Protein AF-A0A969I5Y5-F1 (afdb_monomer_lite)

Foldseek 3Di:
DDDDDDPDFDDDPQDGPVVCVPDDDDVPDDDDDDDPPPASPPVVQVVCCVPVVDPDDDDDPPPPPDDPDDDDDDDDPDDDDDDDDDDDDD

pLDDT: mean 73.27, std 24.35, range [31.05, 96.25]

Sequence (90 aa):
MPEPAKRAVYRTWMADSRRWDGYHPRSGDVIVATYPKCGTTWMQRIVDLLIFQTSEPRQRRSWHLGSIGGSHRLSRPCLPLSSGRLIGDP

Secondary structure (DSSP, 8-state):
----------BSSS-BGGGGTT--PPTT-------TTSSHHHHHHHHHHHHH---S--------S--SS--------PPPP---------

Structure (mmCIF, N/CA/C/O backbone):
data_AF-A0A969I5Y5-F1
#
_entry.id   AF-A0A969I5Y5-F1
#
loop_
_atom_site.group_PDB
_atom_site.id
_atom_site.type_symbol
_atom_site.label_atom_id
_atom_site.label_alt_id
_atom_site.label_comp_id
_atom_site.label_asym_id
_atom_site.label_entity_id
_atom_site.label_seq_id
_atom_site.pdbx_PDB_ins_code
_atom_site.Cartn_x
_atom_site.Cartn_y
_atom_site.Cartn_z
_atom_site.occupancy
_atom_site.B_iso_or_equiv
_atom_site.auth_seq_id
_atom_site.auth_comp_id
_atom_site.auth_asym_id
_atom_site.auth_atom_id
_atom_site.pdbx_PDB_model_num
ATOM 1 N N . MET A 1 1 ? -14.498 0.948 -21.561 1.00 55.50 1 MET A N 1
ATOM 2 C CA . MET A 1 1 ? -13.154 1.310 -21.062 1.00 55.50 1 MET A CA 1
ATOM 3 C C . MET A 1 1 ? -12.202 0.198 -21.464 1.00 55.50 1 MET A C 1
ATOM 5 O O . MET A 1 1 ? -12.556 -0.945 -21.201 1.00 55.50 1 MET A O 1
ATOM 9 N N . PRO A 1 2 ? -11.083 0.474 -22.153 1.00 77.56 2 PRO A N 1
ATOM 10 C CA . PRO A 1 2 ? -10.100 -0.563 -22.453 1.00 77.56 2 PRO A CA 1
ATOM 11 C C . PRO A 1 2 ? -9.480 -1.093 -21.155 1.00 77.56 2 PRO A C 1
ATOM 13 O O . PRO A 1 2 ? -9.287 -0.334 -20.203 1.00 77.56 2 PRO A O 1
ATOM 16 N N . GLU A 1 3 ? -9.184 -2.390 -21.119 1.00 77.50 3 GLU A N 1
ATOM 17 C CA . GLU A 1 3 ? -8.498 -3.010 -19.987 1.00 77.50 3 GLU A CA 1
ATOM 18 C C . GLU A 1 3 ? -7.079 -2.421 -19.846 1.00 77.50 3 GLU A C 1
ATOM 20 O O . GLU A 1 3 ? -6.392 -2.213 -20.855 1.00 77.50 3 GLU A O 1
ATOM 25 N N . PRO A 1 4 ? -6.614 -2.111 -18.623 1.00 78.62 4 PRO A N 1
ATOM 26 C CA . PRO A 1 4 ? -5.246 -1.661 -18.415 1.00 78.62 4 PRO A CA 1
ATOM 27 C C . PRO A 1 4 ? -4.245 -2.770 -18.775 1.00 78.62 4 PRO A C 1
ATOM 29 O O . PRO A 1 4 ? -4.017 -3.699 -18.009 1.00 78.62 4 PRO A O 1
ATOM 32 N N . ALA A 1 5 ? -3.598 -2.640 -19.933 1.00 83.25 5 ALA A N 1
ATOM 33 C CA . ALA A 1 5 ? -2.533 -3.542 -20.361 1.00 83.25 5 ALA A CA 1
ATOM 34 C C . ALA A 1 5 ? -1.157 -3.108 -19.821 1.00 83.25 5 ALA A C 1
ATOM 36 O O . ALA A 1 5 ? -0.829 -1.916 -19.770 1.00 83.25 5 ALA A O 1
ATOM 37 N N . LYS A 1 6 ? -0.310 -4.082 -19.467 1.00 87.69 6 LYS A N 1
ATOM 38 C CA . LYS A 1 6 ? 1.094 -3.854 -19.087 1.00 87.69 6 LYS A CA 1
ATOM 39 C C . LYS A 1 6 ? 1.860 -3.247 -20.270 1.00 87.69 6 LYS A C 1
ATOM 41 O O . LYS A 1 6 ? 2.064 -3.909 -21.280 1.00 87.69 6 LYS A O 1
ATOM 46 N N . ARG A 1 7 ? 2.305 -1.990 -20.139 1.00 89.25 7 ARG A N 1
ATOM 47 C CA . ARG A 1 7 ? 2.984 -1.247 -21.225 1.00 89.25 7 ARG A CA 1
ATOM 48 C C . ARG A 1 7 ? 4.501 -1.443 -21.283 1.00 89.25 7 ARG A C 1
ATOM 50 O O . ARG A 1 7 ? 5.094 -1.224 -22.330 1.00 89.25 7 ARG A O 1
ATOM 57 N N . ALA A 1 8 ? 5.133 -1.816 -20.170 1.00 92.06 8 ALA A N 1
ATOM 58 C CA . ALA A 1 8 ? 6.582 -1.993 -20.081 1.00 92.06 8 ALA A CA 1
ATOM 59 C C . ALA A 1 8 ? 6.964 -2.958 -18.950 1.00 92.06 8 ALA A C 1
ATOM 61 O O . ALA A 1 8 ? 6.208 -3.155 -17.994 1.00 92.06 8 ALA A O 1
ATOM 62 N N . VAL A 1 9 ? 8.169 -3.527 -19.047 1.00 94.88 9 VAL A N 1
ATOM 63 C CA . VAL A 1 9 ? 8.793 -4.307 -17.973 1.00 94.88 9 VAL A CA 1
ATOM 64 C C . VAL A 1 9 ? 9.850 -3.448 -17.285 1.00 94.88 9 VAL A C 1
ATOM 66 O O . VAL A 1 9 ? 10.895 -3.151 -17.855 1.00 94.88 9 VAL A O 1
ATOM 69 N N . TYR A 1 10 ? 9.596 -3.082 -16.032 1.00 92.94 10 TYR A N 1
ATOM 70 C CA . TYR A 1 10 ? 10.586 -2.457 -15.157 1.00 92.94 10 TYR A CA 1
ATOM 71 C C . TYR A 1 10 ? 11.392 -3.530 -14.434 1.00 92.94 10 TYR A C 1
ATOM 73 O O . TYR A 1 10 ? 10.801 -4.408 -13.799 1.00 92.94 10 TYR A O 1
ATOM 81 N N . ARG A 1 11 ? 12.723 -3.445 -14.518 1.00 95.31 11 ARG A N 1
ATOM 82 C CA . ARG A 1 11 ? 13.662 -4.317 -13.807 1.00 95.31 11 ARG A CA 1
ATOM 83 C C . ARG A 1 11 ? 14.857 -3.501 -13.326 1.00 95.31 11 ARG A C 1
ATOM 85 O O . ARG A 1 11 ? 15.834 -3.312 -14.041 1.00 95.31 11 ARG A O 1
ATOM 92 N N . THR A 1 12 ? 14.753 -3.011 -12.104 1.00 92.62 12 THR A N 1
ATOM 93 C CA . THR A 1 12 ? 15.800 -2.281 -11.396 1.00 92.62 12 THR A CA 1
ATOM 94 C C . THR A 1 12 ? 16.096 -2.981 -10.077 1.00 92.62 12 THR A C 1
ATOM 96 O O . THR A 1 12 ? 15.398 -3.912 -9.670 1.00 92.62 12 THR A O 1
ATOM 99 N N . TRP A 1 13 ? 17.127 -2.522 -9.376 1.00 91.94 13 TRP A N 1
ATOM 100 C CA . TRP A 1 13 ? 17.420 -3.013 -8.033 1.00 91.94 13 TRP A CA 1
ATOM 101 C C . TRP A 1 13 ? 16.305 -2.676 -7.021 1.00 91.94 13 TRP A C 1
ATOM 103 O O . TRP A 1 13 ? 16.160 -3.380 -6.027 1.00 91.94 13 TRP A O 1
ATOM 113 N N . MET A 1 14 ? 15.488 -1.647 -7.289 1.00 89.62 14 MET A N 1
ATOM 114 C CA . MET A 1 14 ? 14.365 -1.232 -6.433 1.00 89.62 14 MET A CA 1
ATOM 115 C C . MET A 1 14 ? 13.028 -1.874 -6.821 1.00 89.62 14 MET A C 1
ATOM 117 O O . MET A 1 14 ? 12.184 -2.084 -5.953 1.00 89.62 14 MET A O 1
ATOM 121 N N . ALA A 1 15 ? 12.803 -2.163 -8.107 1.00 90.44 15 ALA A N 1
ATOM 122 C CA . ALA A 1 15 ? 11.507 -2.613 -8.610 1.00 90.44 15 ALA A CA 1
ATOM 123 C C . ALA A 1 15 ? 11.652 -3.660 -9.723 1.00 90.44 15 ALA A C 1
ATOM 125 O O . ALA A 1 15 ? 12.380 -3.458 -10.691 1.00 90.44 15 ALA A O 1
ATOM 126 N N . ASP A 1 16 ? 10.896 -4.756 -9.622 1.00 92.94 16 ASP A N 1
ATOM 127 C CA . ASP A 1 16 ? 10.749 -5.742 -10.698 1.00 92.94 16 ASP A CA 1
ATOM 128 C C . ASP A 1 16 ? 9.263 -5.980 -10.957 1.00 92.94 16 ASP A C 1
ATOM 130 O O . ASP A 1 16 ? 8.565 -6.597 -10.148 1.00 92.94 16 ASP A O 1
ATOM 134 N N . SER A 1 17 ? 8.785 -5.467 -12.086 1.00 92.75 17 SER A N 1
ATOM 135 C CA . SER A 1 17 ? 7.381 -5.562 -12.494 1.00 92.75 17 SER A CA 1
ATOM 136 C C . SER A 1 17 ? 6.934 -6.990 -12.815 1.00 92.75 17 SER A C 1
ATOM 138 O O . SER A 1 17 ? 5.739 -7.255 -12.788 1.00 92.75 17 SER A O 1
ATOM 140 N N . ARG A 1 18 ? 7.857 -7.929 -13.066 1.00 94.75 18 ARG A N 1
ATOM 141 C CA . ARG A 1 18 ? 7.520 -9.335 -13.359 1.00 94.75 18 ARG A CA 1
ATOM 142 C C . ARG A 1 18 ? 6.949 -10.075 -12.153 1.00 94.75 18 ARG A C 1
ATOM 144 O O . ARG A 1 18 ? 6.284 -11.089 -12.303 1.00 94.75 18 ARG A O 1
ATOM 151 N N . ARG A 1 19 ? 7.158 -9.551 -10.939 1.00 91.31 19 ARG A N 1
ATOM 152 C CA . ARG A 1 19 ? 6.558 -10.110 -9.715 1.00 91.31 19 ARG A CA 1
ATOM 153 C C . ARG A 1 19 ? 5.028 -10.068 -9.726 1.00 91.31 19 ARG A C 1
ATOM 155 O O . ARG A 1 19 ? 4.411 -10.839 -9.003 1.00 91.31 19 ARG A O 1
ATOM 162 N N . TRP A 1 20 ? 4.436 -9.196 -10.541 1.00 91.44 20 TRP A N 1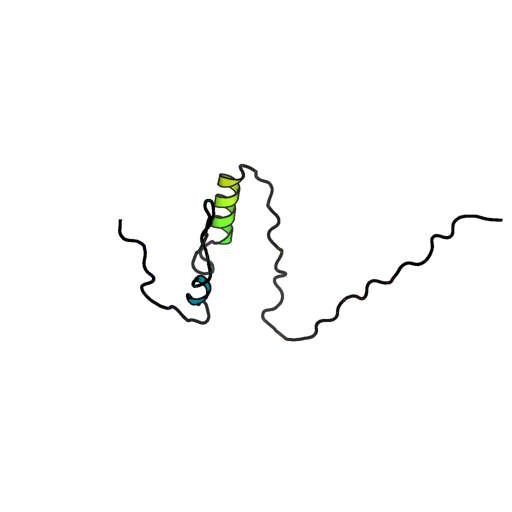
ATOM 163 C CA . TRP A 1 20 ? 2.988 -9.091 -10.704 1.00 91.44 20 TRP A CA 1
ATOM 164 C C . TRP A 1 20 ? 2.407 -10.112 -11.685 1.00 91.44 20 TRP A C 1
ATOM 166 O O . TRP A 1 20 ? 1.198 -10.303 -11.678 1.00 91.44 20 TRP A O 1
ATOM 176 N N . ASP A 1 21 ? 3.230 -10.796 -12.488 1.00 92.31 21 ASP A N 1
ATOM 177 C CA . ASP A 1 21 ? 2.742 -11.658 -13.577 1.00 92.31 21 ASP A CA 1
ATOM 178 C C . ASP A 1 21 ? 1.929 -12.869 -13.063 1.00 92.31 21 ASP A C 1
ATOM 180 O O . ASP A 1 21 ? 1.103 -13.406 -13.791 1.00 92.31 21 ASP A O 1
ATOM 184 N N . GLY A 1 22 ? 2.129 -13.276 -11.802 1.00 91.12 22 GLY A N 1
ATOM 185 C CA . GLY A 1 22 ? 1.352 -14.331 -11.133 1.00 91.12 22 GLY A CA 1
ATOM 186 C C . GLY A 1 22 ? 0.346 -13.826 -10.092 1.00 91.12 22 GLY A C 1
ATOM 187 O O . GLY A 1 22 ? -0.199 -14.626 -9.332 1.00 91.12 22 GLY A O 1
ATOM 188 N N . TYR A 1 23 ? 0.140 -12.511 -9.981 1.00 91.19 23 TYR A N 1
ATOM 189 C CA . TYR A 1 23 ? -0.834 -11.959 -9.045 1.00 91.19 23 TYR A CA 1
ATOM 190 C C . TYR A 1 23 ? -2.237 -12.010 -9.657 1.00 91.19 23 TYR A C 1
ATOM 192 O O . TYR A 1 23 ? -2.479 -11.459 -10.728 1.00 91.19 23 TYR A O 1
ATOM 200 N N . HIS A 1 24 ? -3.171 -12.640 -8.947 1.00 92.19 24 HIS A N 1
ATOM 201 C CA . HIS A 1 24 ? -4.579 -12.711 -9.328 1.00 92.19 24 HIS A CA 1
ATOM 202 C C . HIS A 1 24 ? -5.403 -11.831 -8.377 1.00 92.19 24 HIS A C 1
ATOM 204 O O . HIS A 1 24 ? -5.575 -12.221 -7.217 1.00 92.19 24 HIS A O 1
ATOM 210 N N . PRO A 1 25 ? -5.897 -10.662 -8.831 1.00 91.12 25 PRO A N 1
ATOM 211 C CA . PRO A 1 25 ? -6.680 -9.761 -7.993 1.00 91.12 25 PRO A CA 1
ATOM 212 C C . PRO A 1 25 ? -7.954 -10.433 -7.491 1.00 91.12 25 PRO A C 1
ATOM 214 O O . PRO A 1 25 ? -8.681 -11.062 -8.264 1.00 91.12 25 PRO A O 1
ATOM 217 N N . ARG A 1 26 ? -8.250 -10.273 -6.202 1.00 93.88 26 ARG A N 1
ATOM 218 C CA . ARG A 1 26 ? -9.526 -10.694 -5.618 1.00 93.88 26 ARG A CA 1
ATOM 219 C C . ARG A 1 26 ? -10.431 -9.490 -5.411 1.00 93.88 26 ARG A C 1
ATOM 221 O O . ARG A 1 26 ? -9.971 -8.371 -5.191 1.00 93.88 26 ARG A O 1
ATOM 228 N N . SER A 1 27 ? -11.738 -9.733 -5.443 1.00 94.81 27 SER A N 1
ATOM 229 C CA . SER A 1 27 ? -12.710 -8.716 -5.043 1.00 94.81 27 SER A CA 1
ATOM 230 C C . SER A 1 27 ? -12.446 -8.306 -3.592 1.00 94.81 27 SER A C 1
ATOM 232 O O . SER A 1 27 ? -12.471 -9.153 -2.701 1.00 94.81 27 SER A O 1
ATOM 234 N N . GLY A 1 28 ? -12.195 -7.016 -3.366 1.00 92.69 28 GLY A N 1
ATOM 235 C CA . GLY A 1 28 ? -11.886 -6.457 -2.046 1.00 92.69 28 GLY A CA 1
ATOM 236 C C . GLY A 1 28 ? -10.394 -6.304 -1.729 1.00 92.69 28 GLY A C 1
ATOM 237 O O . GLY A 1 28 ? -10.069 -5.769 -0.670 1.00 92.69 28 GLY A O 1
ATOM 238 N N . ASP A 1 29 ? -9.485 -6.714 -2.621 1.00 93.62 29 ASP A N 1
ATOM 239 C CA . ASP A 1 29 ? -8.056 -6.446 -2.442 1.00 93.62 29 ASP A CA 1
ATOM 240 C C . ASP A 1 29 ? -7.763 -4.942 -2.561 1.00 93.62 29 ASP A C 1
ATOM 242 O O . ASP A 1 29 ? -8.206 -4.269 -3.494 1.00 93.62 29 ASP A O 1
ATOM 246 N N . VAL A 1 30 ? -6.955 -4.420 -1.635 1.00 93.81 30 VAL A N 1
ATOM 247 C CA . VAL A 1 30 ? -6.460 -3.039 -1.672 1.00 93.81 30 VAL A CA 1
ATOM 248 C C . VAL A 1 30 ? -4.941 -3.049 -1.756 1.00 93.81 30 VAL A C 1
ATOM 250 O O . VAL A 1 30 ? -4.252 -3.538 -0.861 1.00 93.81 30 VAL A O 1
ATOM 253 N N . ILE A 1 31 ? -4.410 -2.484 -2.841 1.00 93.62 31 ILE A N 1
ATOM 254 C CA . ILE A 1 31 ? -2.970 -2.397 -3.095 1.00 93.62 31 ILE A CA 1
ATOM 255 C C . ILE A 1 31 ? -2.491 -0.981 -2.783 1.00 93.62 31 ILE A C 1
ATOM 257 O O . ILE A 1 31 ? -2.908 -0.015 -3.418 1.00 93.62 31 ILE A O 1
ATOM 261 N N . VAL A 1 32 ? -1.552 -0.862 -1.844 1.00 93.81 32 VAL A N 1
ATOM 262 C CA . VAL A 1 32 ? -0.835 0.389 -1.560 1.00 93.81 32 VAL A CA 1
ATOM 263 C C . VAL A 1 32 ? 0.573 0.289 -2.141 1.00 93.81 32 VAL A C 1
ATOM 265 O O . VAL A 1 32 ? 1.443 -0.368 -1.569 1.00 93.81 32 VAL A O 1
ATOM 268 N N . ALA A 1 33 ? 0.804 0.955 -3.272 1.00 91.75 33 ALA A N 1
ATOM 269 C CA . ALA A 1 33 ? 2.096 1.000 -3.952 1.00 91.75 33 ALA A CA 1
ATOM 270 C C . ALA A 1 33 ? 2.581 2.452 -4.066 1.00 91.75 33 ALA A C 1
ATOM 272 O O . ALA A 1 33 ? 2.150 3.192 -4.945 1.00 91.75 33 ALA A O 1
ATOM 273 N N . THR A 1 34 ? 3.482 2.869 -3.171 1.00 90.69 34 THR A N 1
ATOM 274 C CA . THR A 1 34 ? 4.164 4.171 -3.264 1.00 90.69 34 THR A CA 1
ATOM 275 C C . THR A 1 34 ? 5.642 3.959 -3.560 1.00 90.69 34 THR A C 1
ATOM 277 O O . THR A 1 34 ? 6.208 2.916 -3.220 1.00 90.69 34 THR A O 1
ATOM 280 N N . TYR A 1 35 ? 6.300 4.969 -4.130 1.00 90.69 35 TYR A N 1
ATOM 281 C CA . TYR A 1 35 ? 7.759 4.967 -4.210 1.00 90.69 35 TYR A CA 1
ATOM 282 C C . TYR A 1 35 ? 8.371 4.842 -2.794 1.00 90.69 35 TYR A C 1
ATOM 284 O O . TYR A 1 35 ? 7.750 5.302 -1.818 1.00 90.69 35 TYR A O 1
ATOM 292 N N . PRO A 1 36 ? 9.544 4.192 -2.633 1.00 88.44 36 PRO A N 1
ATOM 293 C CA . PRO A 1 36 ? 10.179 4.050 -1.331 1.00 88.44 36 PRO A CA 1
ATOM 294 C C . PRO A 1 36 ? 10.331 5.398 -0.624 1.00 88.44 36 PRO A C 1
ATOM 296 O O . PRO A 1 36 ? 10.749 6.380 -1.225 1.00 88.44 36 PRO A O 1
ATOM 299 N N . LYS A 1 37 ? 10.006 5.424 0.675 1.00 89.69 37 LYS A N 1
ATOM 300 C CA . LYS A 1 37 ? 10.076 6.611 1.553 1.00 89.69 37 LYS A CA 1
ATOM 301 C C . LYS A 1 37 ? 9.059 7.725 1.261 1.00 89.69 37 LYS A C 1
ATOM 303 O O . LYS A 1 37 ? 9.060 8.719 1.973 1.00 89.69 37 LYS A O 1
ATOM 308 N N . CYS A 1 38 ? 8.116 7.518 0.345 1.00 93.25 38 CYS A N 1
ATOM 309 C CA . CYS A 1 38 ? 7.024 8.462 0.073 1.00 93.25 38 CYS A CA 1
ATOM 310 C C . CYS A 1 38 ? 5.725 8.151 0.845 1.00 93.25 38 CYS A C 1
ATOM 312 O O . CYS A 1 38 ? 4.651 8.571 0.430 1.00 93.25 38 CYS A O 1
ATOM 314 N N . GLY A 1 39 ? 5.804 7.409 1.958 1.00 90.50 39 GLY A N 1
ATOM 315 C CA . GLY A 1 39 ? 4.671 7.274 2.881 1.00 90.50 39 GLY A CA 1
ATOM 316 C C . GLY A 1 39 ? 3.821 6.000 2.784 1.00 90.50 39 GLY A C 1
ATOM 317 O O . GLY A 1 39 ? 2.671 6.037 3.217 1.00 90.50 39 GLY A O 1
ATOM 318 N N . THR A 1 40 ? 4.357 4.856 2.329 1.00 93.94 40 THR A N 1
ATOM 319 C CA . THR A 1 40 ? 3.648 3.554 2.411 1.00 93.94 40 THR A CA 1
ATOM 320 C C . THR A 1 40 ? 3.086 3.278 3.808 1.00 93.94 40 THR A C 1
ATOM 322 O O . THR A 1 40 ? 1.948 2.843 3.937 1.00 93.94 40 THR A O 1
ATOM 325 N N . THR A 1 41 ? 3.851 3.570 4.865 1.00 93.19 41 THR A N 1
ATOM 326 C CA . THR A 1 41 ? 3.431 3.369 6.262 1.00 93.19 41 THR A CA 1
ATOM 327 C C . THR A 1 41 ? 2.194 4.181 6.629 1.00 93.19 41 THR A C 1
ATOM 329 O O . THR A 1 41 ? 1.279 3.652 7.262 1.00 93.19 41 THR A O 1
ATOM 332 N N . TRP A 1 42 ? 2.178 5.456 6.243 1.00 94.44 42 TRP A N 1
ATOM 333 C CA . TRP A 1 42 ? 1.087 6.368 6.563 1.00 94.44 42 TRP A CA 1
ATOM 334 C C . TRP A 1 42 ? -0.164 6.026 5.751 1.00 94.44 42 TRP A C 1
ATOM 336 O O . TRP A 1 42 ? -1.242 5.897 6.324 1.00 94.44 42 TRP A O 1
ATOM 346 N N . MET A 1 43 ? -0.005 5.739 4.454 1.00 96.25 43 MET A N 1
ATOM 347 C CA . MET A 1 43 ? -1.118 5.327 3.599 1.00 96.25 43 MET A CA 1
ATOM 348 C C . MET A 1 43 ? -1.739 4.002 4.059 1.00 96.25 43 MET A C 1
ATOM 350 O O . MET A 1 43 ? -2.957 3.902 4.160 1.00 96.25 43 MET A O 1
ATOM 354 N N . GLN A 1 44 ? -0.918 3.008 4.420 1.00 94.69 44 GLN A N 1
ATOM 355 C CA . GLN A 1 44 ? -1.406 1.756 5.014 1.00 94.69 44 GLN A CA 1
ATOM 35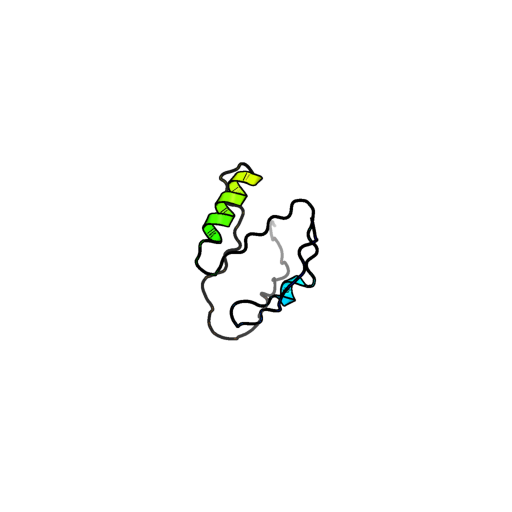6 C C . GLN A 1 44 ? -2.247 2.019 6.264 1.00 94.69 44 GLN A C 1
ATOM 358 O O . GLN A 1 44 ? -3.304 1.421 6.419 1.00 94.69 44 GLN A O 1
ATOM 363 N N . ARG A 1 45 ? -1.815 2.942 7.135 1.00 94.25 45 ARG A N 1
ATOM 364 C CA . ARG A 1 45 ? -2.560 3.263 8.356 1.00 94.25 45 ARG A CA 1
ATOM 365 C C . ARG A 1 45 ? -3.904 3.920 8.052 1.00 94.25 45 ARG A C 1
ATOM 367 O O . ARG A 1 45 ? -4.887 3.548 8.678 1.00 94.25 45 ARG A O 1
ATOM 374 N N . ILE A 1 46 ? -3.961 4.857 7.108 1.00 94.75 46 ILE A N 1
ATOM 375 C CA . ILE A 1 46 ? -5.228 5.483 6.698 1.00 94.75 46 ILE A CA 1
ATOM 376 C C . ILE A 1 46 ? -6.187 4.426 6.146 1.00 94.75 46 ILE A C 1
ATOM 378 O O . ILE A 1 46 ? -7.326 4.341 6.594 1.00 94.75 46 ILE A O 1
ATOM 382 N N . VAL A 1 47 ? -5.716 3.590 5.219 1.00 95.06 47 VAL A N 1
ATOM 383 C CA . VAL A 1 47 ? -6.524 2.524 4.612 1.00 95.06 47 VAL A CA 1
ATOM 384 C C . VAL A 1 47 ? -7.026 1.537 5.670 1.00 95.06 47 VAL A C 1
ATOM 386 O O . VAL A 1 47 ? -8.205 1.193 5.665 1.00 95.06 47 VAL A O 1
ATOM 389 N N . ASP A 1 48 ? -6.171 1.129 6.613 1.00 94.12 48 ASP A N 1
ATOM 390 C CA . ASP A 1 48 ? -6.560 0.246 7.716 1.00 94.12 48 ASP A CA 1
ATOM 391 C C . ASP A 1 48 ? -7.688 0.859 8.567 1.00 94.12 48 ASP A C 1
ATOM 393 O O . ASP A 1 48 ? -8.677 0.186 8.856 1.00 94.12 48 ASP A O 1
ATOM 397 N N . LEU A 1 49 ? -7.577 2.139 8.940 1.00 95.19 49 LEU A N 1
ATOM 398 C CA . LEU A 1 49 ? -8.605 2.822 9.733 1.00 95.19 49 LEU A CA 1
ATOM 399 C C . LEU A 1 49 ? -9.945 2.885 8.986 1.00 95.19 49 LEU A C 1
ATOM 401 O O . LEU A 1 49 ? -10.991 2.632 9.579 1.00 95.19 49 LEU A O 1
ATOM 405 N N . LEU A 1 50 ? -9.914 3.183 7.685 1.00 95.62 50 LEU A N 1
ATOM 406 C CA . LEU A 1 50 ? -11.119 3.326 6.867 1.00 95.62 50 LEU A CA 1
ATOM 407 C C . LEU A 1 50 ? -11.820 1.992 6.597 1.00 95.62 50 LEU A C 1
ATOM 409 O O . LEU A 1 50 ? -13.045 1.947 6.554 1.00 95.62 50 LEU A O 1
ATOM 413 N N . ILE A 1 51 ? -11.075 0.904 6.416 1.00 94.38 51 ILE A N 1
ATOM 414 C CA . ILE A 1 51 ? -11.680 -0.400 6.117 1.00 94.38 51 ILE A CA 1
ATOM 415 C C . ILE A 1 51 ? -12.193 -1.070 7.390 1.00 94.38 51 ILE A C 1
ATOM 417 O O . ILE A 1 51 ? -13.291 -1.618 7.395 1.00 94.38 51 ILE A O 1
ATOM 421 N N . PHE A 1 52 ? -11.405 -1.046 8.467 1.00 92.88 52 PHE A N 1
ATOM 422 C CA . PHE A 1 52 ? -11.703 -1.837 9.664 1.00 92.88 52 PHE A CA 1
ATOM 423 C C . PHE A 1 52 ? -12.409 -1.041 10.762 1.00 92.88 52 PHE A C 1
ATOM 425 O O . PHE A 1 52 ? -12.859 -1.646 11.730 1.00 92.88 52 PHE A O 1
ATOM 432 N N . GLN A 1 53 ? -12.520 0.287 10.622 1.00 95.56 53 GLN A N 1
ATOM 433 C CA . GLN A 1 53 ? -13.239 1.164 11.558 1.00 95.56 53 GLN A CA 1
ATOM 434 C C . GLN A 1 53 ? -12.784 0.984 13.018 1.00 95.56 53 GLN A C 1
ATOM 436 O O . GLN A 1 53 ? -13.561 1.116 13.960 1.00 95.56 53 GLN A O 1
ATOM 441 N N . THR A 1 54 ? -11.501 0.669 13.213 1.00 93.06 54 THR A N 1
ATOM 442 C CA . THR A 1 54 ? -10.886 0.476 14.527 1.00 93.06 54 THR A CA 1
ATOM 443 C C . THR A 1 54 ? -9.515 1.133 14.577 1.00 93.06 54 THR A C 1
ATOM 445 O O . THR A 1 54 ? -8.759 1.101 13.606 1.00 93.06 54 THR A O 1
ATOM 448 N N . SER A 1 55 ? -9.184 1.726 15.723 1.00 89.06 55 SER A N 1
ATOM 449 C CA . SER A 1 55 ? -7.874 2.321 15.985 1.00 89.06 55 SER A CA 1
ATOM 450 C C . SER A 1 55 ? -6.833 1.297 16.439 1.00 89.06 55 SER A C 1
ATOM 452 O O . SER A 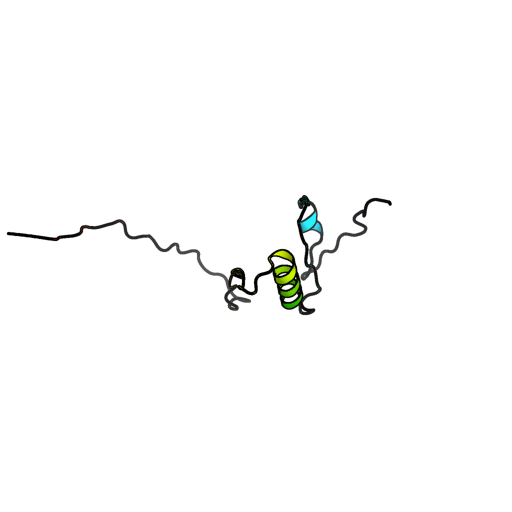1 55 ? -5.647 1.631 16.466 1.00 89.06 55 SER A O 1
ATOM 454 N N . GLU A 1 56 ? -7.218 0.054 16.726 1.00 89.19 56 GLU A N 1
ATOM 455 C CA . GLU A 1 56 ? -6.273 -0.971 17.164 1.00 89.19 56 GLU A CA 1
ATOM 456 C C . GLU A 1 56 ? -5.262 -1.280 16.041 1.00 89.19 56 GLU A C 1
ATOM 458 O O . GLU A 1 56 ? -5.652 -1.549 14.896 1.00 89.19 56 GLU A O 1
ATOM 463 N N . PRO A 1 57 ? -3.943 -1.182 16.291 1.00 79.69 57 PRO A N 1
ATOM 464 C CA . PRO A 1 57 ? -2.950 -1.492 15.278 1.00 79.69 57 PRO A CA 1
ATOM 465 C C . PRO A 1 57 ? -2.947 -2.994 14.993 1.00 79.69 57 PRO A C 1
ATOM 467 O O . PRO A 1 57 ? -2.455 -3.805 15.775 1.00 79.69 57 PRO A O 1
ATOM 470 N N . ARG A 1 58 ? -3.427 -3.376 13.808 1.00 76.62 58 ARG A N 1
ATOM 471 C CA . ARG A 1 58 ? -3.259 -4.743 13.317 1.00 76.62 58 ARG A CA 1
ATOM 472 C C . ARG A 1 58 ? -1.770 -5.053 13.224 1.00 76.62 58 ARG A C 1
ATOM 474 O O . ARG A 1 58 ? -1.022 -4.274 12.633 1.00 76.62 58 ARG A O 1
ATOM 481 N N . GLN A 1 59 ? -1.357 -6.169 13.830 1.00 68.75 59 GLN A N 1
ATOM 482 C CA . GLN A 1 59 ? 0.041 -6.550 14.019 1.00 68.75 59 GLN A CA 1
ATOM 483 C C . GLN A 1 59 ? 0.843 -6.385 12.721 1.00 68.75 59 GLN A C 1
ATOM 485 O O . GLN A 1 59 ? 0.829 -7.227 11.821 1.00 68.75 59 GLN A O 1
ATOM 490 N N . ARG A 1 60 ? 1.561 -5.267 12.619 1.00 62.31 60 ARG A N 1
ATOM 491 C CA . ARG A 1 60 ? 2.541 -5.044 11.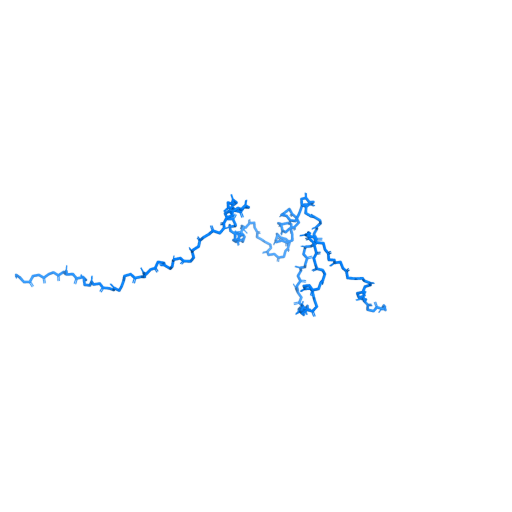567 1.00 62.31 60 ARG A CA 1
ATOM 492 C C . ARG A 1 60 ? 3.675 -5.984 11.921 1.00 62.31 60 ARG A C 1
ATOM 494 O O . ARG A 1 60 ? 4.266 -5.811 12.984 1.00 62.31 60 ARG A O 1
ATOM 501 N N . ARG A 1 61 ? 3.929 -7.014 11.100 1.00 48.00 61 ARG A N 1
ATOM 502 C CA . ARG A 1 61 ? 5.073 -7.906 11.332 1.00 48.00 61 ARG A CA 1
ATOM 503 C C . ARG A 1 61 ? 6.285 -7.016 11.579 1.00 48.00 61 ARG A C 1
ATOM 505 O O . ARG A 1 61 ? 6.673 -6.250 10.696 1.00 48.00 61 ARG A O 1
ATOM 512 N N . SER A 1 62 ? 6.785 -7.057 12.811 1.00 45.69 62 SER A N 1
ATOM 513 C CA . SER A 1 62 ? 7.988 -6.352 13.212 1.00 45.69 62 SER A CA 1
ATOM 514 C C . SER A 1 62 ? 9.114 -6.986 12.418 1.00 45.69 62 SER A C 1
ATOM 516 O O . SER A 1 62 ? 9.633 -8.046 12.762 1.00 45.69 62 SER A O 1
ATOM 518 N N . TRP A 1 63 ? 9.431 -6.381 11.283 1.00 43.50 63 TRP A N 1
ATOM 519 C CA . TRP A 1 63 ? 10.735 -6.560 10.692 1.00 43.50 63 TRP A CA 1
ATOM 520 C C . TRP A 1 63 ? 11.694 -5.914 11.681 1.00 43.50 63 TRP A C 1
ATOM 522 O O . TRP A 1 63 ? 11.734 -4.688 11.785 1.00 43.50 63 TRP A O 1
ATOM 532 N N . HIS A 1 64 ? 12.409 -6.736 12.452 1.00 42.91 64 HIS A N 1
ATOM 533 C CA . HIS A 1 64 ? 13.581 -6.271 13.176 1.00 42.91 64 HIS A CA 1
ATOM 534 C C . HIS A 1 64 ? 14.441 -5.501 12.170 1.00 42.91 64 HIS A C 1
ATOM 536 O O . HIS A 1 64 ? 14.908 -6.067 11.179 1.00 42.91 64 HIS A O 1
ATOM 542 N N . LEU A 1 65 ? 14.571 -4.189 12.374 1.00 42.31 65 LEU A N 1
ATOM 543 C CA . LEU A 1 65 ? 15.432 -3.317 11.586 1.00 42.31 65 LEU A 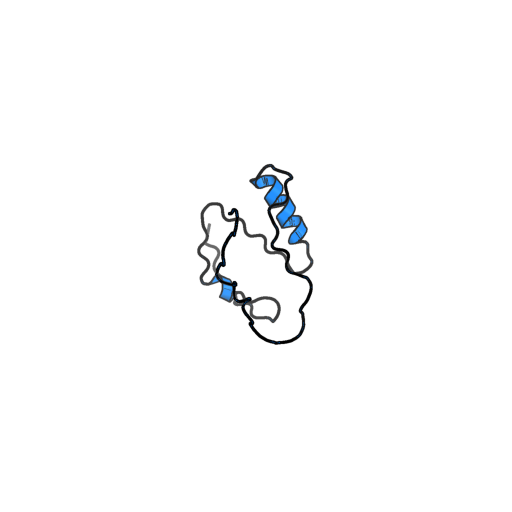CA 1
ATOM 544 C C . LEU A 1 65 ? 16.881 -3.669 11.938 1.00 42.31 65 LEU A C 1
ATOM 546 O O . LEU A 1 65 ? 17.527 -3.008 12.739 1.00 42.31 65 LEU A O 1
ATOM 550 N N . GLY A 1 66 ? 17.348 -4.785 11.398 1.00 43.53 66 GLY A N 1
ATOM 551 C CA . GLY A 1 66 ? 18.633 -5.375 11.713 1.00 43.53 66 GLY A CA 1
ATOM 552 C C . GLY A 1 66 ? 18.923 -6.506 10.745 1.00 43.53 66 GLY A C 1
ATOM 553 O O . GLY A 1 66 ? 18.790 -7.663 11.109 1.00 43.53 66 GLY A O 1
ATOM 554 N N . SER A 1 67 ? 19.237 -6.162 9.494 1.00 38.56 67 SER A N 1
ATOM 555 C CA . SER A 1 67 ? 20.225 -6.853 8.650 1.00 38.56 67 SER A CA 1
ATOM 556 C C . SER A 1 67 ? 20.066 -6.393 7.196 1.00 38.56 67 SER A C 1
ATOM 558 O O . SER A 1 67 ? 19.439 -7.029 6.352 1.00 38.56 67 SER A O 1
ATOM 560 N N . ILE A 1 68 ? 20.667 -5.244 6.899 1.00 46.22 68 ILE A N 1
ATOM 561 C CA . ILE A 1 68 ? 21.358 -5.042 5.624 1.00 46.22 68 ILE A CA 1
ATOM 562 C C . ILE A 1 68 ? 22.798 -5.516 5.846 1.00 46.22 68 ILE A C 1
ATOM 564 O O . ILE A 1 68 ? 23.709 -4.710 5.976 1.00 46.22 68 ILE A O 1
ATOM 568 N N . GLY A 1 69 ? 23.004 -6.822 6.012 1.00 40.94 69 GLY A N 1
ATOM 569 C CA . GLY A 1 69 ? 24.353 -7.352 6.173 1.00 40.94 69 GLY A CA 1
ATOM 570 C C . GLY A 1 69 ? 24.406 -8.769 6.720 1.00 40.94 69 GLY A C 1
ATOM 571 O O . GLY A 1 69 ? 24.098 -8.998 7.885 1.00 40.94 69 GLY A O 1
ATOM 572 N N . GLY A 1 70 ? 24.902 -9.681 5.886 1.00 34.09 70 GLY A N 1
ATOM 573 C CA . GLY A 1 70 ? 25.618 -10.861 6.356 1.00 34.09 70 GLY A CA 1
ATOM 574 C C . GLY A 1 70 ? 24.786 -12.127 6.514 1.00 34.09 70 GLY A C 1
ATOM 575 O O . GLY A 1 70 ? 23.981 -12.272 7.424 1.00 34.09 70 GLY A O 1
ATOM 576 N N . SER A 1 71 ? 25.077 -13.083 5.634 1.00 44.69 71 SER A N 1
ATOM 577 C CA . SER A 1 71 ? 24.934 -14.521 5.864 1.00 44.69 71 SER A CA 1
ATOM 578 C C . SER A 1 71 ? 25.301 -14.903 7.305 1.00 44.69 71 SER A C 1
ATOM 580 O O . SER A 1 71 ? 26.343 -14.476 7.783 1.00 44.69 71 SER A O 1
ATOM 582 N N . HIS A 1 72 ? 24.490 -15.726 7.977 1.00 34.53 72 HIS A N 1
ATOM 583 C CA . HIS A 1 72 ? 24.874 -17.084 8.383 1.00 34.53 72 HIS A CA 1
ATOM 584 C C . HIS A 1 72 ? 23.772 -17.774 9.209 1.00 34.53 72 HIS A C 1
ATOM 586 O O . HIS A 1 72 ? 23.339 -17.295 10.249 1.00 34.53 72 HIS A O 1
ATOM 592 N N . ARG A 1 73 ? 23.455 -18.991 8.749 1.00 33.00 73 ARG A N 1
ATOM 593 C CA . ARG A 1 73 ? 23.064 -20.178 9.524 1.00 33.00 73 ARG A CA 1
ATOM 594 C C . ARG A 1 73 ? 21.661 -20.199 10.150 1.00 33.00 73 ARG A C 1
ATOM 596 O O . ARG A 1 73 ? 21.415 -19.757 11.264 1.00 33.00 73 ARG A O 1
ATOM 603 N N . LEU A 1 74 ? 20.786 -20.917 9.444 1.00 47.78 74 LEU A N 1
ATOM 604 C CA . LEU A 1 74 ? 19.685 -21.685 10.021 1.00 47.78 74 LEU A CA 1
ATOM 605 C C . LEU A 1 74 ? 20.219 -22.568 11.163 1.00 47.78 74 LEU A C 1
ATOM 607 O O . LEU A 1 74 ? 20.918 -23.545 10.904 1.00 47.78 74 LEU A O 1
ATOM 611 N N . SER A 1 75 ? 19.852 -22.257 12.403 1.00 35.81 75 SER A N 1
ATOM 612 C CA . SER A 1 75 ? 19.806 -23.239 13.485 1.00 35.81 75 SER A CA 1
ATOM 613 C C . SER A 1 75 ? 18.445 -23.141 14.155 1.00 35.81 75 SER A C 1
ATOM 615 O O . SER A 1 75 ? 18.106 -22.164 14.816 1.00 35.81 75 SER A O 1
ATOM 617 N N . ARG A 1 76 ? 17.652 -24.181 13.909 1.00 39.47 76 ARG A N 1
ATOM 618 C CA . ARG A 1 76 ? 16.393 -24.494 14.582 1.00 39.47 76 ARG A CA 1
ATOM 619 C C . ARG A 1 76 ? 16.655 -24.558 16.095 1.00 39.47 76 ARG A C 1
ATOM 621 O O . ARG A 1 76 ? 17.591 -25.259 16.479 1.00 39.47 76 ARG A O 1
ATOM 628 N N . PRO A 1 77 ? 15.839 -23.945 16.965 1.00 36.44 77 PRO A N 1
ATOM 629 C CA . PRO A 1 77 ? 15.781 -24.398 18.340 1.00 36.44 77 PRO A CA 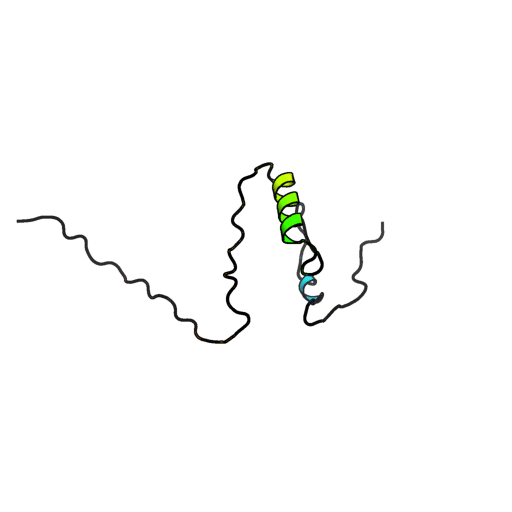1
ATOM 630 C C . PRO A 1 77 ? 15.071 -25.754 18.352 1.00 36.44 77 PRO A C 1
ATOM 632 O O . PRO A 1 77 ? 13.895 -25.874 18.007 1.00 36.44 77 PRO A O 1
ATOM 635 N N . CYS A 1 78 ? 15.842 -26.786 18.685 1.00 33.00 78 CYS A N 1
ATOM 636 C CA . CYS A 1 78 ? 15.346 -28.084 19.111 1.00 33.00 78 CYS A CA 1
ATOM 637 C C . CYS A 1 78 ? 14.390 -27.846 20.290 1.00 33.00 78 CYS A C 1
ATOM 639 O O . CYS A 1 78 ? 14.810 -27.309 21.314 1.00 33.00 78 CYS A O 1
ATOM 641 N N . LEU A 1 79 ? 13.113 -28.193 20.142 1.00 45.62 79 LEU A N 1
ATOM 642 C CA . LEU A 1 79 ? 12.198 -28.280 21.278 1.00 45.62 79 LEU A CA 1
ATOM 643 C C . LEU A 1 79 ? 12.681 -29.439 22.164 1.00 45.62 79 LEU A C 1
ATOM 645 O O . LEU A 1 79 ? 12.794 -30.553 21.644 1.00 45.62 79 LEU A O 1
ATOM 649 N N . PRO A 1 80 ? 12.968 -29.241 23.462 1.00 38.56 80 PRO A N 1
ATOM 650 C CA . PRO A 1 80 ? 13.124 -30.372 24.355 1.00 38.56 80 PRO A CA 1
ATOM 651 C C . PRO A 1 80 ? 11.758 -31.039 24.542 1.00 38.56 80 PRO A C 1
ATOM 653 O O . PRO A 1 80 ? 10.788 -30.428 24.995 1.00 38.56 80 PRO A O 1
ATOM 656 N N . LEU A 1 81 ? 11.713 -32.307 24.136 1.00 40.06 81 LEU A N 1
ATOM 657 C CA . LEU A 1 81 ? 10.688 -33.277 24.495 1.00 40.06 81 LEU A CA 1
ATOM 658 C C . LEU A 1 81 ? 10.510 -33.296 26.026 1.00 40.06 81 LEU A C 1
ATOM 660 O O . LEU A 1 81 ? 11.473 -33.164 26.779 1.00 40.06 81 LEU A O 1
ATOM 664 N N . SER A 1 82 ? 9.264 -33.469 26.456 1.00 37.03 82 SER A N 1
ATOM 665 C CA . SER A 1 82 ? 8.785 -33.542 27.839 1.00 37.03 82 SER A CA 1
ATOM 666 C C . SER A 1 82 ? 9.649 -34.364 28.803 1.00 37.03 82 SER A C 1
ATOM 668 O O . SER A 1 82 ? 10.054 -35.475 28.465 1.00 37.03 82 SER A O 1
ATOM 670 N N . SER A 1 83 ? 9.733 -33.933 30.064 1.00 44.22 83 SER A N 1
ATOM 671 C CA . SER A 1 83 ? 9.801 -34.882 31.179 1.00 44.22 83 SER A CA 1
ATOM 672 C C . SER A 1 83 ? 9.058 -34.356 32.408 1.00 44.22 83 SER A C 1
ATOM 674 O O . SER A 1 83 ? 9.419 -33.333 32.980 1.00 44.22 83 SER A O 1
ATOM 676 N N . GLY A 1 84 ? 7.982 -35.069 32.750 1.00 38.31 84 GLY A N 1
ATOM 677 C CA . GLY A 1 84 ? 7.693 -35.513 34.112 1.00 38.31 84 GLY A CA 1
ATOM 678 C C . GLY A 1 84 ? 7.524 -34.466 35.208 1.00 38.31 84 GLY A C 1
ATOM 679 O O . GLY A 1 84 ? 8.452 -34.166 35.947 1.00 38.31 84 GLY A O 1
ATOM 680 N N . ARG A 1 85 ? 6.271 -34.053 35.412 1.00 39.22 85 ARG A N 1
ATOM 681 C CA . ARG A 1 85 ? 5.718 -33.690 36.723 1.00 39.22 85 ARG A CA 1
ATOM 682 C C . ARG A 1 85 ? 6.016 -34.821 37.723 1.00 39.22 85 ARG A C 1
ATOM 684 O O . ARG A 1 85 ? 5.515 -35.923 37.530 1.00 39.22 85 ARG A O 1
ATOM 691 N N . LEU A 1 86 ? 6.764 -34.540 38.789 1.00 44.12 86 LEU A N 1
ATOM 692 C CA . LEU A 1 86 ? 6.750 -35.348 40.011 1.00 44.12 86 LEU A CA 1
ATOM 693 C C . LEU A 1 86 ? 6.055 -34.535 41.107 1.00 44.12 86 LEU A C 1
ATOM 695 O O . LEU A 1 86 ? 6.563 -33.517 41.567 1.00 44.12 86 LEU A O 1
ATOM 699 N N . ILE A 1 87 ? 4.846 -34.977 41.447 1.00 35.72 87 ILE A N 1
ATOM 700 C CA . ILE A 1 87 ? 4.070 -34.596 42.627 1.00 35.72 87 ILE A CA 1
ATOM 701 C C . ILE A 1 87 ? 3.796 -35.907 43.375 1.00 35.72 87 ILE A C 1
ATOM 703 O O . ILE A 1 87 ? 3.185 -36.791 42.780 1.00 35.72 87 ILE A O 1
ATOM 707 N N . GLY A 1 88 ? 4.206 -35.967 44.648 1.00 34.66 88 GLY A N 1
ATOM 708 C CA . GLY A 1 88 ? 3.578 -36.754 45.721 1.00 34.66 88 GLY A CA 1
ATOM 709 C C . GLY A 1 88 ? 4.022 -38.209 45.933 1.00 34.66 88 GLY A C 1
ATOM 710 O O . GLY A 1 88 ? 3.562 -39.074 45.199 1.00 34.66 88 GLY A O 1
ATOM 711 N N . ASP A 1 89 ? 4.831 -38.405 46.988 1.00 31.05 89 ASP A N 1
ATOM 712 C CA . ASP A 1 89 ? 4.678 -39.317 48.153 1.00 31.05 89 ASP A CA 1
ATOM 713 C C . ASP A 1 89 ? 4.473 -40.843 47.981 1.00 31.05 89 ASP A C 1
ATOM 715 O O . ASP A 1 89 ? 3.920 -41.291 46.974 1.00 31.05 89 ASP A O 1
ATOM 719 N N . PRO A 1 90 ? 4.828 -41.672 48.996 1.00 50.81 90 PRO A N 1
ATOM 720 C CA . PRO A 1 90 ? 5.290 -41.352 50.364 1.00 50.81 90 PRO A CA 1
ATOM 721 C C . PRO A 1 90 ? 6.785 -41.581 50.647 1.00 50.81 90 PRO A C 1
ATOM 723 O O . PRO A 1 90 ? 7.463 -42.272 49.854 1.00 50.81 90 PRO A O 1
#

Radius of gyration: 23.16 Å; chains: 1; bounding box: 39×50×73 Å